Protein AF-A0A0B0PYK6-F1 (afdb_monomer)

Foldseek 3Di:
DVVVVVVVVVVVVV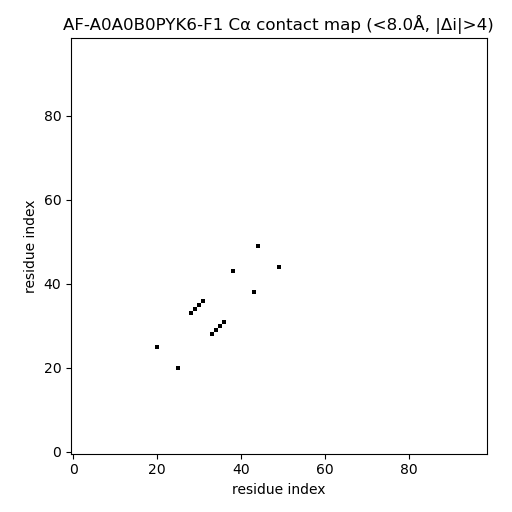VVVVPPPPVVVVVVCCCCPVVNDPCVPDDDDPPVVVVVVVVVVVVVVVVVVVVVVVVVVVVVVVVVVVVVVVVVVVVVVVVVVVD

Sequence (99 aa):
MEKRKEKKAEYEAIASTDSSVNLENIDNRIITEVLGPESSQQYMPSESQAQAEVQRLRDQIAQMQMSTVEQIVEVQRKYEKLQQQLRTERQQLRRQRQQ

Structure (mmCIF, N/CA/C/O backbone):
data_AF-A0A0B0PYK6-F1
#
_entry.id   AF-A0A0B0PYK6-F1
#
loop_
_atom_site.group_PDB
_atom_site.id
_atom_site.type_symbol
_atom_site.label_atom_id
_atom_site.label_alt_id
_atom_site.label_comp_id
_atom_site.label_asym_id
_atom_site.label_entity_id
_atom_site.label_seq_id
_atom_site.pdbx_PDB_ins_code
_atom_site.Cartn_x
_atom_site.Cartn_y
_atom_site.Cartn_z
_atom_site.occupancy
_atom_site.B_iso_or_equiv
_atom_site.auth_seq_id
_atom_site.auth_comp_id
_atom_site.auth_asym_id
_atom_site.auth_atom_id
_atom_site.pdbx_PDB_model_num
ATOM 1 N N . MET A 1 1 ? -5.565 21.152 -17.033 1.00 56.50 1 MET A N 1
ATOM 2 C CA . MET A 1 1 ? -5.227 21.031 -15.593 1.00 56.50 1 MET A CA 1
ATOM 3 C C . MET A 1 1 ? -6.409 21.351 -14.677 1.00 56.50 1 MET A C 1
ATOM 5 O O . MET A 1 1 ? -6.443 20.842 -13.567 1.00 56.50 1 MET A O 1
ATOM 9 N N . GLU A 1 2 ? -7.384 22.135 -15.138 1.00 59.34 2 GLU A N 1
ATOM 10 C CA . GLU A 1 2 ? -8.533 22.621 -14.354 1.00 59.34 2 GLU A CA 1
ATOM 11 C C . GLU A 1 2 ? -9.541 21.517 -13.980 1.00 59.34 2 GLU A C 1
ATOM 13 O O . GLU A 1 2 ? -9.769 21.278 -12.799 1.00 59.34 2 GLU A O 1
ATOM 18 N N . LYS A 1 3 ? -9.976 20.698 -14.952 1.00 60.56 3 LYS A N 1
ATOM 19 C CA . LYS A 1 3 ? -10.921 19.576 -14.737 1.00 60.56 3 LYS A CA 1
ATOM 20 C C . LYS A 1 3 ? -10.489 18.516 -13.705 1.00 60.56 3 LYS A C 1
ATOM 22 O O . LYS A 1 3 ? -11.319 17.760 -13.217 1.00 60.56 3 LYS A O 1
ATOM 27 N N . ARG A 1 4 ? -9.191 18.403 -13.382 1.00 56.62 4 ARG A N 1
ATOM 28 C CA . ARG A 1 4 ? -8.700 17.459 -12.350 1.00 56.62 4 ARG A CA 1
ATOM 29 C C . ARG A 1 4 ? -8.783 18.033 -10.935 1.00 56.62 4 ARG A C 1
ATOM 31 O O . ARG A 1 4 ? -8.866 17.258 -9.990 1.00 56.62 4 ARG A O 1
ATOM 38 N N . LYS A 1 5 ? -8.738 19.361 -10.788 1.00 64.19 5 LYS A N 1
ATOM 39 C CA . LYS A 1 5 ? -8.843 20.034 -9.486 1.00 64.19 5 LYS A CA 1
ATOM 40 C C . LYS A 1 5 ? -10.288 20.039 -8.992 1.00 64.19 5 LYS A C 1
ATOM 42 O O . LYS A 1 5 ? -10.520 19.779 -7.821 1.00 64.19 5 LYS A O 1
ATOM 47 N N . GLU A 1 6 ? -11.228 20.221 -9.914 1.00 60.47 6 GLU A N 1
ATOM 48 C CA . GLU A 1 6 ? -12.671 20.189 -9.654 1.00 60.47 6 GLU A CA 1
ATOM 49 C C . GLU A 1 6 ? -13.118 18.813 -9.129 1.00 60.47 6 GLU A C 1
ATOM 51 O O . GLU A 1 6 ? -13.710 18.718 -8.060 1.00 60.47 6 GLU A O 1
ATOM 56 N N . LYS A 1 7 ? -12.664 17.724 -9.769 1.00 66.94 7 LYS A N 1
ATOM 57 C CA . LYS A 1 7 ? -12.971 16.349 -9.335 1.00 66.94 7 LYS A CA 1
ATOM 58 C C . LYS A 1 7 ? -12.353 15.958 -7.979 1.00 66.94 7 LYS A C 1
ATOM 60 O O . LYS A 1 7 ? -12.872 15.077 -7.303 1.00 66.94 7 LYS A O 1
ATOM 65 N N . LYS A 1 8 ? -11.243 16.593 -7.572 1.00 72.00 8 LYS A N 1
ATOM 66 C CA . LYS A 1 8 ? -10.635 16.409 -6.237 1.00 72.00 8 LYS A CA 1
ATOM 67 C C . LYS A 1 8 ? -11.432 17.150 -5.160 1.00 72.00 8 LYS A C 1
ATOM 69 O O . LYS A 1 8 ? -11.635 16.597 -4.086 1.00 72.00 8 LYS A O 1
ATOM 74 N N . ALA A 1 9 ? -11.894 18.362 -5.470 1.00 69.94 9 ALA A N 1
ATOM 75 C CA . ALA A 1 9 ? -12.712 19.164 -4.567 1.00 69.94 9 ALA A CA 1
ATOM 76 C C . ALA A 1 9 ? -14.097 18.538 -4.342 1.00 69.94 9 ALA A C 1
ATOM 78 O O . ALA A 1 9 ? -14.561 18.496 -3.208 1.00 69.94 9 ALA A O 1
ATOM 79 N N . GLU A 1 10 ? -14.716 17.979 -5.390 1.00 64.94 10 GLU A N 1
ATOM 80 C CA . GLU A 1 10 ? -15.963 17.220 -5.249 1.00 64.94 10 GLU A CA 1
ATOM 81 C C . GLU A 1 10 ? -15.777 16.033 -4.302 1.00 64.94 10 GLU A C 1
ATOM 83 O O . GLU A 1 10 ? -16.564 15.898 -3.377 1.00 64.94 10 GLU A O 1
ATOM 88 N N . TYR A 1 11 ? -14.706 15.240 -4.453 1.00 60.12 11 TYR A N 1
ATOM 89 C CA . TYR A 1 11 ? -14.444 14.068 -3.604 1.00 60.12 11 TYR A CA 1
ATOM 90 C C . TYR A 1 11 ? -14.152 14.429 -2.133 1.00 60.12 11 TYR A C 1
ATOM 92 O O . TYR A 1 11 ? -14.604 13.734 -1.224 1.00 60.12 11 TYR A O 1
ATOM 100 N N . GLU A 1 12 ? -13.437 15.532 -1.883 1.00 62.72 12 GLU A N 1
ATOM 101 C CA . GLU A 1 12 ? -13.194 16.052 -0.527 1.00 62.72 12 GLU A CA 1
ATOM 102 C C . GLU A 1 12 ? -14.482 16.581 0.129 1.00 62.72 12 GLU A C 1
ATOM 104 O O . GLU A 1 12 ? -14.669 16.406 1.333 1.00 62.72 12 GLU A O 1
ATOM 109 N N . ALA A 1 13 ? -15.405 17.160 -0.648 1.00 61.56 13 ALA A N 1
ATOM 110 C CA . ALA A 1 13 ? -16.694 17.630 -0.142 1.00 61.56 13 ALA A CA 1
ATOM 111 C C . ALA A 1 13 ? -17.626 16.475 0.267 1.00 61.56 13 ALA A C 1
ATOM 113 O O . ALA A 1 13 ? -18.260 16.559 1.320 1.00 61.56 13 ALA A O 1
ATOM 114 N N . ILE A 1 14 ? -17.674 15.377 -0.502 1.00 59.41 14 ILE A N 1
ATOM 115 C CA . ILE A 1 14 ? -18.474 14.188 -0.133 1.00 59.41 14 ILE A CA 1
ATOM 116 C C . ILE A 1 14 ? -17.900 13.522 1.121 1.00 59.41 14 ILE A C 1
ATOM 118 O O . ILE A 1 14 ? -18.652 13.220 2.040 1.00 59.41 14 ILE A O 1
ATOM 122 N N . ALA A 1 15 ? -16.571 13.383 1.211 1.00 58.00 15 ALA A N 1
ATOM 123 C CA . ALA A 1 15 ? -15.916 12.826 2.398 1.00 58.00 15 ALA A CA 1
ATOM 124 C C . ALA A 1 15 ? -16.121 13.692 3.656 1.00 58.00 15 ALA A C 1
ATOM 126 O O . ALA A 1 15 ? -16.216 13.163 4.760 1.00 58.00 15 ALA A O 1
ATOM 127 N N . SER A 1 16 ? -16.208 15.017 3.497 1.00 54.53 16 SER A N 1
ATOM 128 C CA . SER A 1 16 ? -16.476 15.951 4.598 1.00 54.53 16 SER A CA 1
ATOM 129 C C . SER A 1 16 ? -17.949 15.937 5.038 1.00 54.53 16 SER A C 1
ATOM 131 O O . SER A 1 16 ? -18.237 16.065 6.225 1.00 54.53 16 SER A O 1
ATOM 133 N N . THR A 1 17 ? -18.884 15.726 4.102 1.00 56.50 17 THR A N 1
ATOM 134 C CA . THR A 1 17 ? -20.334 15.729 4.381 1.00 56.50 17 THR A CA 1
ATOM 135 C C . THR A 1 17 ? -20.816 14.401 4.983 1.00 56.50 17 THR A C 1
ATOM 137 O O . THR A 1 17 ? -21.671 14.423 5.862 1.00 56.50 17 THR A O 1
ATOM 140 N N . ASP A 1 18 ? -20.223 13.262 4.604 1.00 55.38 18 ASP A N 1
ATOM 141 C CA . ASP A 1 18 ? -20.529 11.946 5.207 1.00 55.38 18 ASP A CA 1
ATOM 142 C C . ASP A 1 18 ? -19.840 11.717 6.568 1.00 55.38 18 ASP A C 1
ATOM 144 O O . ASP A 1 18 ? -20.160 10.773 7.286 1.00 55.38 18 ASP A O 1
ATOM 148 N N . SER A 1 19 ? -18.901 12.586 6.959 1.00 55.38 19 SER A N 1
ATOM 149 C CA . SER A 1 19 ? -18.163 12.493 8.230 1.00 55.38 19 SER A CA 1
ATOM 150 C C . SER A 1 19 ? -18.880 13.182 9.405 1.00 55.38 19 SER A C 1
ATOM 152 O O . SER A 1 19 ? -18.391 13.177 10.533 1.00 55.38 19 SER A O 1
ATOM 154 N N . SER A 1 20 ? -20.087 13.733 9.205 1.00 55.00 20 SER A N 1
ATOM 155 C CA . SER A 1 20 ? -20.888 14.260 10.324 1.00 55.00 20 SER A CA 1
ATOM 156 C C . SER A 1 20 ? -21.497 13.164 11.207 1.00 55.00 20 SER A C 1
ATOM 158 O O . SER A 1 20 ? -22.294 13.463 12.102 1.00 55.00 20 SER A O 1
ATOM 160 N N . VAL A 1 21 ? -21.157 11.894 10.978 1.00 53.56 21 VAL A N 1
ATOM 161 C CA . VAL A 1 21 ? -21.503 10.819 11.901 1.00 53.56 21 VAL A CA 1
ATOM 162 C C . VAL A 1 21 ? -20.567 10.925 13.102 1.00 53.56 21 VAL A C 1
ATOM 164 O O . VAL A 1 21 ? -19.456 10.404 13.109 1.00 53.56 21 VAL A O 1
ATOM 167 N N . ASN A 1 22 ? -21.031 11.662 14.110 1.00 53.34 22 ASN A N 1
ATOM 168 C CA . ASN A 1 22 ? -20.422 11.757 15.429 1.00 53.34 22 ASN A CA 1
ATOM 169 C C . ASN A 1 22 ? -20.010 10.347 15.904 1.00 53.34 22 ASN A C 1
ATOM 171 O O . ASN A 1 22 ? -20.881 9.513 16.159 1.00 53.34 22 ASN A O 1
ATOM 175 N N . LEU A 1 23 ? -18.703 10.067 15.967 1.00 53.47 23 LEU A N 1
ATOM 176 C CA . LEU A 1 23 ? -18.151 8.742 16.296 1.00 53.47 23 LEU A CA 1
ATOM 177 C C . LEU A 1 23 ? -18.682 8.224 17.643 1.00 53.47 23 LEU A C 1
ATOM 179 O O . LEU A 1 23 ? -18.983 7.041 17.776 1.00 53.47 23 LEU A O 1
ATOM 183 N N . GLU A 1 24 ? -18.930 9.139 18.584 1.00 54.81 24 GLU A N 1
ATOM 184 C CA . GLU A 1 24 ? -19.527 8.870 19.899 1.00 54.81 24 GLU A CA 1
ATOM 185 C C . GLU A 1 24 ? -20.955 8.291 19.820 1.00 54.81 24 GLU A C 1
ATOM 187 O O . GLU A 1 24 ? -21.425 7.629 20.743 1.00 54.81 24 GLU A O 1
ATOM 192 N N . ASN A 1 25 ? -21.662 8.509 18.707 1.00 57.06 25 ASN A N 1
ATOM 193 C CA . ASN A 1 25 ? -23.012 7.993 18.477 1.00 57.06 25 ASN A CA 1
ATOM 194 C C . ASN A 1 25 ? -23.004 6.642 17.734 1.00 57.06 25 ASN A C 1
ATOM 196 O O . ASN A 1 25 ? -23.944 5.862 17.872 1.00 57.06 25 ASN A O 1
ATOM 200 N N . ILE A 1 26 ? -21.942 6.332 16.976 1.00 61.16 26 ILE A N 1
ATOM 201 C CA . ILE A 1 26 ? -21.775 5.022 16.320 1.00 61.16 26 ILE A CA 1
ATOM 202 C C . ILE A 1 26 ? -21.479 3.947 17.363 1.00 61.16 26 ILE A C 1
ATOM 204 O O . ILE A 1 26 ? -22.101 2.887 17.326 1.00 61.16 26 ILE A O 1
ATOM 208 N N . ASP A 1 27 ? -20.576 4.233 18.306 1.00 61.00 27 ASP A N 1
ATOM 209 C CA . ASP A 1 27 ? -20.207 3.282 19.359 1.00 61.00 27 ASP A CA 1
ATOM 210 C C . ASP A 1 27 ? -21.439 2.870 20.183 1.00 61.00 27 ASP A C 1
ATOM 212 O O . ASP A 1 27 ? -21.673 1.682 20.404 1.00 61.00 27 ASP A O 1
ATOM 216 N N . ASN A 1 28 ? -22.298 3.835 20.531 1.00 59.97 28 ASN A N 1
ATOM 217 C CA . ASN A 1 28 ? -23.557 3.563 21.223 1.00 59.97 28 ASN A CA 1
ATOM 218 C C . ASN A 1 28 ? -24.553 2.803 20.332 1.00 59.97 28 ASN A C 1
ATOM 220 O O . ASN A 1 28 ? -25.107 1.801 20.768 1.00 59.97 28 ASN A O 1
ATOM 224 N N . ARG A 1 29 ? -24.746 3.206 19.067 1.00 61.09 29 ARG A N 1
ATO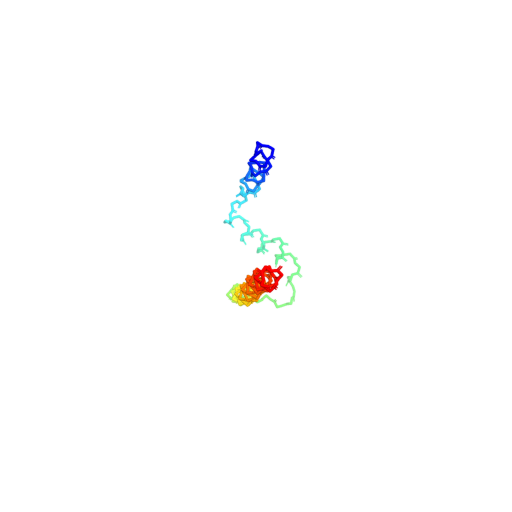M 225 C CA . ARG A 1 29 ? -25.704 2.560 18.150 1.00 61.09 29 ARG A CA 1
ATOM 226 C C . ARG A 1 29 ? -25.352 1.105 17.827 1.00 61.09 29 ARG A C 1
ATOM 228 O O . ARG A 1 29 ? -26.255 0.279 17.724 1.00 61.09 29 ARG A O 1
ATOM 235 N N . ILE A 1 30 ? -24.069 0.770 17.680 1.00 62.22 30 ILE A N 1
ATOM 236 C CA . ILE A 1 30 ? -23.640 -0.618 17.448 1.00 62.22 30 ILE A CA 1
ATOM 237 C C . ILE A 1 30 ? -23.960 -1.485 18.676 1.00 62.22 30 ILE A C 1
ATOM 239 O O . ILE A 1 30 ? -24.460 -2.598 18.522 1.00 62.22 30 ILE A O 1
ATOM 243 N N . ILE A 1 31 ? -23.756 -0.970 19.892 1.00 57.72 31 ILE A N 1
ATOM 244 C CA . ILE A 1 31 ? -24.060 -1.705 21.129 1.00 57.72 31 ILE A CA 1
ATOM 245 C C . ILE A 1 31 ? -25.574 -1.933 21.285 1.00 57.72 31 ILE A C 1
ATOM 247 O O . ILE A 1 31 ? -25.985 -3.046 21.605 1.00 57.72 31 ILE A O 1
ATOM 251 N N . THR A 1 32 ? -26.422 -0.935 21.016 1.00 58.72 32 THR A N 1
ATOM 252 C CA . THR A 1 32 ? -27.875 -1.068 21.238 1.00 58.72 32 THR A CA 1
ATOM 253 C C . THR A 1 32 ? -28.642 -1.720 20.088 1.00 58.72 32 THR A C 1
ATOM 255 O O . THR A 1 32 ? -29.572 -2.477 20.351 1.00 58.72 32 THR A O 1
ATOM 258 N N . GLU A 1 33 ? -28.302 -1.449 18.823 1.00 60.25 33 GLU A N 1
ATOM 259 C CA . GLU A 1 33 ? -29.066 -1.977 17.676 1.00 60.25 33 GLU A CA 1
ATOM 260 C C . GLU A 1 33 ? -28.503 -3.293 17.127 1.00 60.25 33 GLU A C 1
ATOM 262 O O . GLU A 1 33 ? -29.282 -4.135 16.690 1.00 60.25 33 GLU A O 1
ATOM 267 N N . VAL A 1 34 ? -27.179 -3.500 17.155 1.00 58.25 34 VAL A N 1
ATOM 268 C CA . VAL A 1 34 ? -26.559 -4.725 16.606 1.00 58.25 34 VAL A CA 1
ATOM 269 C C . VAL A 1 34 ? -26.421 -5.815 17.672 1.00 58.25 34 VAL A C 1
ATOM 271 O O . VAL A 1 34 ? -26.596 -6.989 17.358 1.00 58.25 34 VAL A O 1
ATOM 274 N N . LEU A 1 35 ? -26.141 -5.448 18.929 1.00 58.03 35 LEU A N 1
ATOM 275 C CA . LEU A 1 35 ? -25.931 -6.405 20.029 1.00 58.03 35 LEU A CA 1
ATOM 276 C C . LEU A 1 35 ? -27.091 -6.470 21.047 1.00 58.03 35 LEU A C 1
ATOM 278 O O . LEU A 1 35 ? -27.063 -7.320 21.934 1.00 58.03 35 LEU A O 1
ATOM 282 N N . GLY A 1 36 ? -28.100 -5.596 20.939 1.00 58.25 36 GLY A N 1
ATOM 283 C CA . GLY A 1 36 ? -29.060 -5.318 22.017 1.00 58.25 36 GLY A CA 1
ATOM 284 C C . GLY A 1 36 ? -30.397 -6.084 22.078 1.00 58.25 36 GLY A C 1
ATOM 285 O O . GLY A 1 36 ? -30.870 -6.247 23.202 1.00 58.25 36 GLY A O 1
ATOM 286 N N . PRO A 1 37 ? -31.055 -6.570 20.996 1.00 53.75 37 PRO A N 1
ATOM 287 C CA . PRO A 1 37 ? -32.403 -7.143 21.163 1.00 53.75 37 PRO A CA 1
ATOM 288 C C . PRO A 1 37 ? -32.565 -8.666 20.997 1.00 53.75 37 PRO A C 1
ATOM 290 O O . PRO A 1 37 ? -33.652 -9.151 21.304 1.00 53.75 37 PRO A O 1
ATOM 293 N N . GLU A 1 38 ? -31.563 -9.450 20.571 1.00 53.31 38 GLU A N 1
ATOM 294 C CA . GLU A 1 38 ? -31.772 -10.896 20.283 1.00 53.31 38 GLU A CA 1
ATOM 295 C C . GLU A 1 38 ? -31.045 -11.906 21.195 1.00 53.31 38 GLU A C 1
ATOM 297 O O . GLU A 1 38 ? -31.263 -13.108 21.063 1.00 53.31 38 GLU A O 1
ATOM 302 N N . SER A 1 39 ? -30.245 -11.487 22.178 1.00 54.00 39 SER A N 1
ATOM 303 C CA . SER A 1 39 ? -29.524 -12.422 23.071 1.00 54.00 39 SER A CA 1
ATOM 304 C C . SER A 1 39 ? -30.157 -12.596 24.458 1.00 54.00 39 SER A C 1
ATOM 306 O O . SER A 1 39 ? -29.550 -13.184 25.354 1.00 54.00 39 SER A O 1
ATOM 308 N N . SER A 1 40 ? -31.402 -12.149 24.650 1.00 54.69 40 SER A N 1
ATOM 309 C CA . SER A 1 40 ? -32.089 -12.136 25.950 1.00 54.69 40 SER A CA 1
ATOM 310 C C . SER A 1 40 ? -32.397 -13.512 26.571 1.00 54.69 40 SER A C 1
ATOM 312 O O . SER A 1 40 ? -33.066 -13.552 27.601 1.00 54.69 40 SER A O 1
ATOM 314 N N . GLN A 1 41 ? -31.889 -14.640 26.048 1.00 53.59 41 GLN A N 1
ATOM 315 C CA . GLN A 1 41 ? -32.044 -15.940 26.725 1.00 53.59 41 GLN A CA 1
ATOM 316 C C . GLN A 1 41 ? -30.832 -16.874 26.787 1.00 53.59 41 GLN A C 1
ATOM 318 O O . GLN A 1 41 ? -30.914 -17.867 27.510 1.00 53.59 41 GLN A O 1
ATOM 323 N N . GLN A 1 42 ? -29.686 -16.599 26.156 1.00 59.06 42 GLN A N 1
ATOM 324 C CA . GLN A 1 42 ? -28.554 -17.516 26.324 1.00 59.06 42 GLN A CA 1
ATOM 325 C C . GLN A 1 42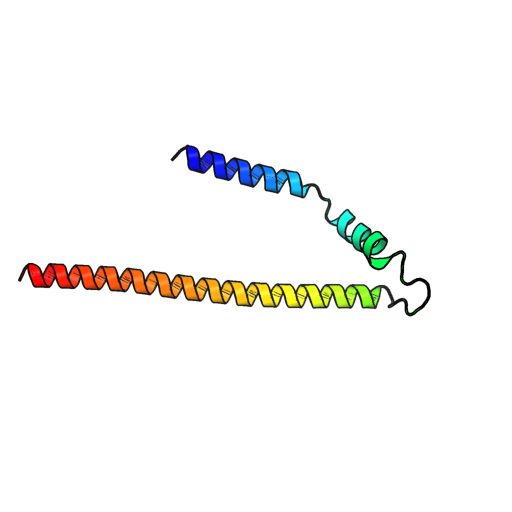 ? -27.208 -16.824 26.133 1.00 59.06 42 GLN A C 1
ATOM 327 O O . GLN A 1 42 ? -26.779 -16.570 25.017 1.00 59.06 42 GLN A O 1
ATOM 332 N N . TYR A 1 43 ? -26.539 -16.587 27.266 1.00 53.78 43 TYR A N 1
ATOM 333 C CA . TYR A 1 43 ? -25.182 -16.053 27.379 1.00 53.78 43 TYR A CA 1
ATOM 334 C C . TYR A 1 43 ? -25.063 -14.570 26.994 1.00 53.78 43 TYR A C 1
ATOM 336 O O . TYR A 1 43 ? -24.728 -14.227 25.867 1.00 53.78 43 TYR A O 1
ATOM 344 N N . MET A 1 44 ? -25.287 -13.675 27.960 1.00 57.69 44 MET A N 1
ATOM 345 C CA . MET A 1 44 ? -24.763 -12.310 27.863 1.00 57.69 44 MET A CA 1
ATOM 346 C C . MET A 1 44 ? -23.264 -12.371 28.182 1.00 57.69 44 MET A C 1
ATOM 348 O O . MET A 1 44 ? -22.922 -12.580 29.350 1.00 57.69 44 MET A O 1
ATOM 352 N N . PRO A 1 45 ? -22.348 -12.231 27.205 1.00 57.31 45 PRO A N 1
ATOM 353 C CA . PRO A 1 45 ? -20.967 -11.928 27.539 1.00 57.31 45 PRO A CA 1
ATOM 354 C C . PRO A 1 45 ? -20.964 -10.590 28.286 1.00 57.31 45 PRO A C 1
ATOM 356 O O . PRO A 1 45 ? -21.624 -9.641 27.859 1.00 57.31 45 PRO A O 1
ATOM 359 N N . SER A 1 46 ? -20.268 -10.510 29.424 1.00 72.44 46 SER A N 1
ATOM 360 C CA . SER A 1 46 ? -20.115 -9.245 30.155 1.00 72.44 46 SER A CA 1
ATOM 361 C C . SER A 1 46 ? -19.655 -8.147 29.190 1.00 72.44 46 SER A C 1
ATOM 363 O O . SER A 1 46 ? -18.870 -8.434 28.288 1.00 72.44 46 SER A O 1
ATOM 365 N N . GLU A 1 47 ? -20.075 -6.894 29.377 1.00 65.44 47 GLU A N 1
ATOM 366 C CA . GLU A 1 47 ? -19.685 -5.771 28.498 1.00 65.44 47 GLU A CA 1
ATOM 367 C C . GLU A 1 47 ? -18.164 -5.708 28.256 1.00 65.44 47 GLU A C 1
ATOM 369 O O . GLU A 1 47 ? -17.705 -5.427 27.149 1.00 65.44 47 GLU A O 1
ATOM 374 N N . SER A 1 48 ? -17.369 -6.088 29.262 1.00 76.19 48 SER A N 1
ATOM 375 C CA . SER A 1 48 ? -15.911 -6.215 29.169 1.00 76.19 48 SER A CA 1
ATOM 376 C C . SER A 1 48 ? -15.432 -7.256 28.144 1.00 76.19 48 SER A C 1
ATOM 378 O O . SER A 1 48 ? -14.387 -7.067 27.526 1.00 76.19 48 SER A O 1
ATOM 380 N N . GLN A 1 49 ? -16.168 -8.351 27.939 1.00 82.38 49 GLN A N 1
ATOM 381 C CA . GLN A 1 49 ? -15.858 -9.366 26.929 1.00 82.38 49 GLN A CA 1
ATOM 382 C C . GLN A 1 49 ? -16.164 -8.849 25.517 1.00 82.38 49 GLN A C 1
ATOM 384 O O . GLN A 1 49 ? -15.319 -8.988 24.635 1.00 82.38 49 GLN A O 1
ATOM 389 N N . ALA A 1 50 ? -17.311 -8.192 25.314 1.00 80.44 50 ALA A N 1
ATOM 390 C CA . ALA A 1 50 ? -17.641 -7.580 24.026 1.00 80.44 50 ALA A CA 1
ATOM 391 C C . ALA A 1 50 ? -16.604 -6.510 23.630 1.00 80.44 50 ALA A C 1
ATOM 393 O O . ALA A 1 50 ? -16.120 -6.488 22.499 1.00 80.44 50 ALA A O 1
ATOM 394 N N . GLN A 1 51 ? -16.175 -5.677 24.584 1.00 82.25 51 GLN A N 1
ATOM 395 C CA . GLN A 1 51 ? -15.105 -4.697 24.367 1.00 82.25 51 GLN A CA 1
ATOM 396 C C . GLN A 1 51 ? -13.759 -5.354 24.024 1.00 82.25 51 GLN A C 1
ATOM 398 O O . GLN A 1 51 ? -13.051 -4.882 23.133 1.00 82.25 51 GLN A O 1
ATOM 403 N N . ALA A 1 52 ? -13.407 -6.458 24.691 1.00 86.12 52 ALA A N 1
ATOM 404 C CA . ALA A 1 52 ? -12.171 -7.183 24.406 1.00 86.12 52 ALA A CA 1
ATOM 405 C C . ALA A 1 52 ? -12.168 -7.799 22.995 1.00 86.12 52 ALA A C 1
ATOM 407 O O . ALA A 1 52 ? -11.136 -7.790 22.322 1.00 86.12 52 ALA A O 1
ATOM 408 N N . GLU A 1 53 ? -13.309 -8.305 22.523 1.00 85.69 53 GLU A N 1
ATOM 409 C CA . GLU A 1 53 ? -13.461 -8.829 21.161 1.00 85.69 53 GLU A CA 1
ATOM 410 C C . GLU A 1 53 ? -13.364 -7.718 20.108 1.00 85.69 53 GLU A C 1
ATOM 412 O O . GLU A 1 53 ? -12.628 -7.868 19.131 1.00 85.69 53 GLU A O 1
ATOM 417 N N . VAL A 1 54 ? -13.998 -6.564 20.346 1.00 88.81 54 VAL A N 1
ATOM 418 C CA . VAL A 1 54 ? -13.853 -5.379 19.482 1.00 88.81 54 VAL A CA 1
ATOM 419 C C . VAL A 1 54 ? -12.392 -4.935 19.403 1.00 88.81 54 VAL A C 1
ATOM 421 O O . VAL A 1 54 ? -11.900 -4.648 18.311 1.00 88.81 54 VAL A O 1
ATOM 424 N N . GLN A 1 55 ? -11.667 -4.916 20.525 1.00 89.50 55 GLN A N 1
ATOM 425 C CA . GLN A 1 55 ? -10.254 -4.541 20.518 1.00 89.50 55 GLN A CA 1
ATOM 426 C C . GLN A 1 55 ? -9.397 -5.545 19.735 1.00 89.50 55 GLN A C 1
ATOM 428 O O . GLN A 1 55 ? -8.572 -5.136 18.923 1.00 89.50 55 GLN A O 1
ATOM 433 N N . ARG A 1 56 ? -9.639 -6.853 19.890 1.00 94.25 56 ARG A N 1
ATOM 434 C CA . ARG A 1 56 ? -8.945 -7.880 19.094 1.00 94.25 56 ARG A CA 1
ATOM 435 C C . ARG A 1 56 ? -9.191 -7.712 17.598 1.00 94.25 56 ARG A C 1
ATOM 437 O O . ARG A 1 56 ? -8.252 -7.835 16.814 1.00 94.25 56 ARG A O 1
ATOM 444 N N . LEU A 1 57 ? -10.427 -7.412 17.200 1.00 94.75 57 LEU A N 1
ATOM 445 C CA . LEU A 1 57 ? -10.761 -7.149 15.800 1.00 94.75 57 LEU A CA 1
ATOM 446 C C . LEU A 1 57 ? -10.042 -5.900 15.279 1.00 94.75 57 LEU A C 1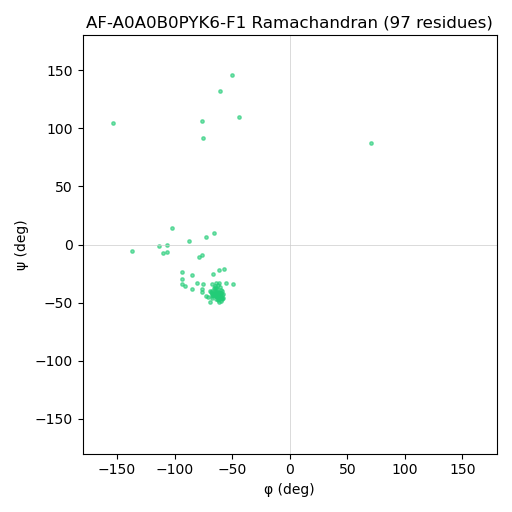
ATOM 448 O O . LEU A 1 57 ? -9.503 -5.926 14.174 1.00 94.75 57 LEU A O 1
ATOM 452 N N . ARG A 1 58 ? -9.966 -4.827 16.078 1.00 92.00 58 ARG A N 1
ATOM 453 C CA . ARG A 1 58 ? -9.194 -3.620 15.733 1.00 92.00 58 ARG A CA 1
ATOM 454 C C . ARG A 1 58 ? -7.719 -3.943 15.512 1.00 92.00 58 ARG A C 1
ATOM 456 O O . ARG A 1 58 ? -7.157 -3.523 14.502 1.00 92.00 58 ARG A O 1
ATOM 463 N N . ASP A 1 59 ? -7.119 -4.728 16.401 1.00 96.12 59 ASP A N 1
ATOM 464 C CA . ASP A 1 59 ? -5.711 -5.117 16.296 1.00 96.12 59 ASP A CA 1
ATOM 465 C C . ASP A 1 59 ? -5.458 -5.976 15.045 1.00 96.12 59 ASP A C 1
ATOM 467 O O . ASP A 1 59 ? -4.474 -5.770 14.332 1.00 96.12 59 ASP A O 1
ATOM 471 N N . GLN A 1 60 ? -6.369 -6.900 14.722 1.00 96.38 60 GLN A N 1
ATOM 472 C CA . GLN A 1 60 ? -6.295 -7.708 13.500 1.00 96.38 60 GLN A CA 1
ATOM 473 C C . GLN A 1 60 ? -6.418 -6.854 12.234 1.00 96.38 60 GLN A C 1
ATOM 475 O O . GLN A 1 60 ? -5.628 -7.018 11.303 1.00 96.38 60 GLN A O 1
ATOM 480 N N . ILE A 1 61 ? -7.365 -5.912 12.203 1.00 95.56 61 ILE A N 1
ATOM 481 C CA . ILE A 1 61 ? -7.531 -4.981 11.081 1.00 95.56 61 ILE A CA 1
ATOM 482 C C . ILE A 1 61 ? -6.268 -4.135 10.906 1.00 95.56 61 ILE A C 1
ATOM 484 O O . ILE A 1 61 ? -5.787 -3.994 9.782 1.00 95.56 61 ILE A O 1
ATOM 488 N N . ALA A 1 62 ? -5.683 -3.631 11.995 1.00 96.06 62 ALA A N 1
ATOM 489 C CA . ALA A 1 62 ? -4.445 -2.860 11.944 1.00 96.06 62 ALA A CA 1
ATOM 490 C C . ALA A 1 62 ? -3.275 -3.682 11.368 1.00 96.06 62 ALA A C 1
ATOM 492 O O . ALA A 1 62 ? -2.539 -3.192 10.510 1.00 96.0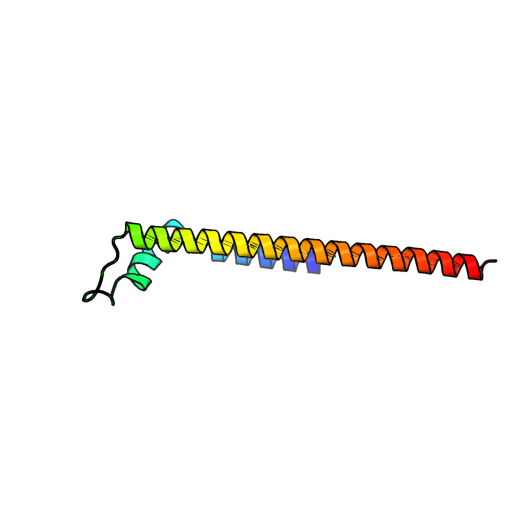6 62 ALA A O 1
ATOM 493 N N . GLN A 1 63 ? -3.131 -4.952 11.764 1.00 96.94 63 GLN A N 1
ATOM 494 C CA . GLN A 1 63 ? -2.113 -5.851 11.201 1.00 96.94 63 GLN A CA 1
ATOM 495 C C . GLN A 1 63 ? -2.340 -6.134 9.709 1.00 96.94 63 GLN A C 1
ATOM 497 O O . GLN A 1 63 ? -1.400 -6.111 8.907 1.00 96.94 63 GLN A O 1
ATOM 502 N N . MET A 1 64 ? -3.591 -6.365 9.305 1.00 96.56 64 MET A N 1
ATOM 503 C CA . MET A 1 64 ? -3.937 -6.561 7.897 1.00 96.56 64 MET A CA 1
ATOM 504 C C . MET A 1 64 ? -3.652 -5.309 7.062 1.00 96.56 64 MET A C 1
ATOM 506 O O . MET A 1 64 ? -3.107 -5.411 5.963 1.00 96.56 64 MET A O 1
ATOM 510 N N . GLN A 1 65 ? -3.966 -4.123 7.583 1.00 96.25 65 GLN A N 1
ATOM 511 C CA . GLN A 1 65 ? -3.653 -2.856 6.922 1.00 96.25 65 GLN A CA 1
ATOM 512 C C . GLN A 1 65 ? -2.143 -2.666 6.775 1.00 96.25 65 GLN A C 1
ATOM 514 O O . GLN A 1 65 ? -1.682 -2.323 5.689 1.00 96.25 65 GLN A O 1
ATOM 519 N N . MET A 1 66 ? -1.372 -2.945 7.828 1.00 95.69 66 MET A N 1
ATOM 520 C CA . MET A 1 66 ? 0.085 -2.814 7.803 1.00 95.69 66 MET A CA 1
ATOM 521 C C . MET A 1 66 ? 0.716 -3.735 6.754 1.00 95.69 66 MET A C 1
ATOM 523 O O . MET A 1 66 ? 1.454 -3.259 5.893 1.00 95.69 66 MET A O 1
ATOM 527 N N . SER A 1 67 ? 0.344 -5.018 6.742 1.00 97.06 67 SER A N 1
ATOM 528 C CA . SER A 1 67 ? 0.859 -5.971 5.747 1.00 97.06 67 SER A CA 1
ATOM 529 C C . SER A 1 67 ? 0.429 -5.625 4.315 1.00 97.06 67 SER A C 1
ATOM 531 O O . SER A 1 67 ? 1.216 -5.762 3.378 1.00 97.06 67 SER A O 1
ATOM 533 N N . THR A 1 68 ? -0.785 -5.099 4.126 1.00 96.50 68 THR A N 1
ATOM 534 C CA . THR A 1 68 ? -1.248 -4.622 2.813 1.00 96.50 68 THR A CA 1
ATOM 535 C C . THR A 1 68 ? -0.430 -3.420 2.336 1.00 96.50 68 THR A C 1
ATOM 537 O O . THR A 1 68 ? -0.023 -3.365 1.174 1.00 96.50 68 THR A O 1
ATOM 540 N N . VAL A 1 69 ? -0.150 -2.458 3.220 1.00 97.81 69 VAL A N 1
ATOM 541 C CA . VAL A 1 69 ? 0.667 -1.280 2.894 1.00 97.81 69 VAL A CA 1
ATOM 542 C C . VAL A 1 69 ? 2.094 -1.689 2.533 1.00 97.81 69 VAL A C 1
ATOM 544 O O . VAL A 1 69 ? 2.623 -1.207 1.532 1.00 97.81 69 VAL A O 1
ATOM 547 N N . GLU A 1 70 ? 2.701 -2.610 3.282 1.00 97.75 70 GLU A N 1
ATOM 548 C CA . GLU A 1 70 ?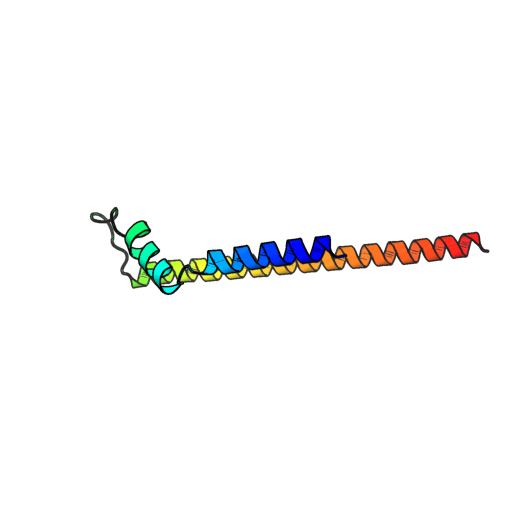 4.036 -3.135 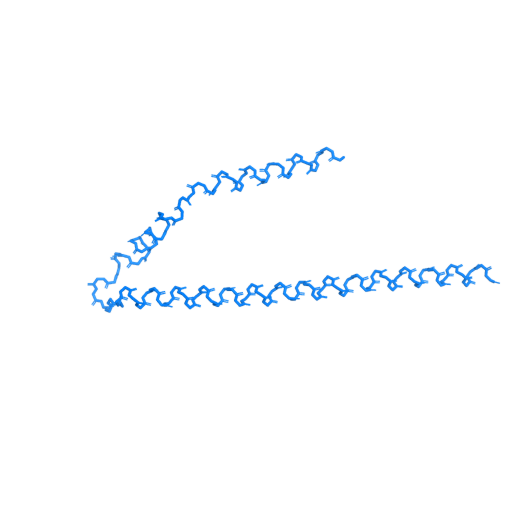2.970 1.00 97.75 70 GLU A CA 1
ATOM 549 C C . GLU A 1 70 ? 4.092 -3.768 1.573 1.00 97.75 70 GLU A C 1
ATOM 551 O O . GLU A 1 70 ? 4.983 -3.443 0.782 1.00 97.75 70 GLU A O 1
ATOM 556 N N . GLN A 1 71 ? 3.104 -4.599 1.222 1.00 95.75 71 GLN A N 1
ATOM 557 C CA . GLN A 1 71 ? 3.017 -5.197 -0.113 1.00 95.75 71 GLN A CA 1
ATOM 558 C C . GLN A 1 71 ? 2.872 -4.139 -1.217 1.00 95.75 71 GLN A C 1
ATOM 560 O O . GLN A 1 71 ? 3.521 -4.241 -2.261 1.00 95.75 71 GLN A O 1
ATOM 565 N N . ILE A 1 72 ? 2.065 -3.096 -0.995 1.00 98.06 72 ILE A N 1
ATOM 566 C CA . ILE A 1 72 ? 1.907 -1.990 -1.953 1.00 98.06 72 ILE A CA 1
ATOM 567 C C . ILE A 1 72 ? 3.241 -1.273 -2.175 1.00 98.06 72 ILE A C 1
ATOM 569 O O . ILE A 1 72 ? 3.619 -1.024 -3.323 1.00 98.06 72 ILE A O 1
ATOM 573 N N . VAL A 1 73 ? 3.974 -0.970 -1.101 1.00 98.25 73 VAL A N 1
ATOM 574 C CA . VAL A 1 73 ? 5.291 -0.322 -1.185 1.00 98.25 73 VAL A CA 1
ATOM 575 C C . VAL A 1 73 ? 6.278 -1.199 -1.956 1.00 98.25 73 VAL A C 1
ATOM 577 O O . VAL A 1 73 ? 7.020 -0.702 -2.808 1.00 98.25 73 VAL A O 1
ATOM 580 N N . GLU A 1 74 ? 6.274 -2.511 -1.725 1.00 98.38 74 GLU A N 1
ATOM 581 C CA . GLU A 1 74 ? 7.146 -3.434 -2.450 1.00 98.38 74 GLU A CA 1
ATOM 582 C C . GLU A 1 74 ? 6.842 -3.455 -3.957 1.00 98.38 74 GLU A C 1
ATOM 584 O O . GLU A 1 74 ? 7.758 -3.394 -4.787 1.00 98.38 74 GLU A O 1
ATOM 589 N N . VAL A 1 75 ? 5.559 -3.490 -4.328 1.00 98.38 75 VAL A N 1
ATOM 590 C CA . VAL A 1 75 ? 5.123 -3.430 -5.730 1.00 98.38 75 VAL A CA 1
ATOM 591 C C . VAL A 1 75 ? 5.528 -2.103 -6.374 1.00 98.38 75 VAL A C 1
ATOM 593 O O . VAL A 1 75 ? 6.074 -2.108 -7.481 1.00 98.38 75 VAL A O 1
ATOM 596 N N . GLN A 1 76 ? 5.336 -0.975 -5.685 1.00 97.69 76 GLN A N 1
ATOM 597 C CA . GLN A 1 76 ? 5.759 0.342 -6.173 1.00 97.69 76 GLN A CA 1
ATOM 598 C C . GLN A 1 76 ? 7.272 0.388 -6.420 1.00 97.69 76 GLN A C 1
ATOM 600 O O . GLN A 1 76 ? 7.710 0.776 -7.505 1.00 97.69 76 GLN A O 1
ATOM 605 N N . ARG A 1 77 ? 8.077 -0.121 -5.480 1.00 98.06 77 ARG A N 1
ATOM 606 C CA . ARG A 1 77 ? 9.539 -0.197 -5.619 1.00 98.06 77 ARG A CA 1
ATOM 607 C C . ARG A 1 77 ? 9.970 -1.060 -6.808 1.00 98.06 77 ARG A C 1
ATOM 609 O O . ARG A 1 77 ? 10.899 -0.703 -7.538 1.00 98.06 77 ARG A O 1
ATOM 616 N N . LYS A 1 78 ? 9.311 -2.206 -7.020 1.00 98.56 78 LYS A N 1
ATOM 617 C CA . LYS A 1 78 ? 9.562 -3.079 -8.181 1.00 98.56 78 LYS A CA 1
ATOM 618 C C . LYS A 1 78 ? 9.242 -2.359 -9.492 1.00 98.56 78 LYS A C 1
ATOM 620 O O . LYS A 1 78 ? 10.032 -2.436 -10.434 1.00 98.56 78 LYS A O 1
ATOM 625 N N . TYR A 1 79 ? 8.134 -1.625 -9.536 1.00 98.12 79 TYR A N 1
ATOM 626 C CA . TYR A 1 79 ? 7.728 -0.860 -10.710 1.00 98.12 79 TYR A CA 1
ATOM 627 C C . TYR A 1 79 ? 8.724 0.258 -11.055 1.00 98.12 79 TYR A C 1
ATOM 629 O O . TYR A 1 79 ? 9.135 0.382 -12.209 1.00 98.12 79 TYR A O 1
ATOM 637 N N . GLU A 1 80 ? 9.194 1.019 -10.065 1.00 98.19 80 GLU A N 1
ATOM 638 C CA . GLU A 1 80 ? 10.219 2.055 -10.261 1.00 98.19 80 GLU A CA 1
ATOM 639 C C . GLU A 1 80 ? 11.535 1.477 -10.793 1.00 98.19 80 GLU A C 1
ATOM 641 O O . GLU A 1 80 ? 12.123 2.008 -11.741 1.00 98.19 80 GLU A O 1
ATOM 646 N N . LYS A 1 81 ? 11.979 0.346 -10.229 1.00 98.31 81 LYS A N 1
ATOM 647 C CA . LYS A 1 81 ? 13.188 -0.346 -10.689 1.00 98.31 81 LYS A CA 1
ATOM 648 C C . LYS A 1 81 ? 13.064 -0.775 -12.151 1.00 98.31 81 LYS A C 1
ATOM 650 O O . LYS A 1 81 ? 13.998 -0.562 -12.926 1.00 98.31 81 LYS A O 1
ATOM 655 N N . LEU A 1 82 ? 11.913 -1.326 -12.537 1.00 98.31 82 LEU A N 1
ATOM 656 C CA . LEU A 1 82 ? 11.644 -1.725 -13.917 1.00 98.31 82 LEU A CA 1
ATOM 657 C C . LEU A 1 82 ? 11.648 -0.515 -14.865 1.00 98.31 82 LEU A C 1
ATOM 659 O O . LEU A 1 82 ? 12.279 -0.557 -15.922 1.00 98.31 82 LEU A O 1
ATOM 663 N N . GLN A 1 83 ? 11.013 0.595 -14.473 1.00 97.81 83 GLN A N 1
ATOM 664 C CA . GLN A 1 83 ? 11.051 1.833 -15.257 1.00 97.81 83 GLN A CA 1
ATOM 665 C C . GLN A 1 83 ? 12.482 2.343 -15.459 1.00 97.81 83 GLN A C 1
ATOM 667 O O . GLN A 1 83 ? 12.829 2.796 -16.554 1.00 97.81 83 GLN A O 1
ATOM 672 N N . GLN A 1 84 ? 13.326 2.257 -14.430 1.00 97.50 84 GLN A N 1
ATOM 673 C CA . GLN A 1 84 ? 14.720 2.676 -14.526 1.00 97.50 84 GLN A CA 1
ATOM 674 C C . GLN A 1 84 ? 15.534 1.763 -15.451 1.00 97.50 84 GLN A C 1
ATOM 676 O O . GLN A 1 84 ? 16.325 2.262 -16.251 1.00 97.50 84 GLN A O 1
ATOM 681 N N . GLN A 1 85 ? 15.319 0.446 -15.395 1.00 97.94 85 GLN A N 1
ATOM 682 C CA . GLN A 1 85 ? 15.977 -0.505 -16.296 1.00 97.94 85 GLN A CA 1
ATOM 683 C C . GLN A 1 85 ? 15.647 -0.218 -17.762 1.00 97.94 85 GLN A C 1
ATOM 685 O O . GLN A 1 85 ? 16.564 -0.059 -18.564 1.00 97.94 85 GLN A O 1
ATOM 690 N N . LEU A 1 86 ? 14.366 -0.030 -18.093 1.00 97.88 86 LEU A N 1
ATOM 691 C CA . LEU A 1 86 ? 13.939 0.295 -19.458 1.00 97.88 86 LEU A CA 1
ATOM 692 C C . LEU A 1 86 ? 14.548 1.611 -19.966 1.00 97.88 86 LEU A C 1
ATOM 694 O O . LEU A 1 86 ? 14.900 1.729 -21.140 1.00 97.88 86 LEU A O 1
ATOM 698 N N . ARG A 1 87 ? 14.698 2.621 -19.097 1.00 97.50 87 ARG A N 1
ATOM 699 C CA . ARG A 1 87 ? 15.383 3.877 -19.456 1.00 97.50 87 ARG A CA 1
ATOM 700 C C . ARG A 1 87 ? 16.852 3.632 -19.786 1.00 97.50 87 ARG A C 1
ATOM 702 O O . ARG A 1 87 ? 17.327 4.136 -20.804 1.00 97.50 87 ARG A O 1
ATOM 709 N N . THR A 1 88 ? 17.545 2.865 -18.950 1.00 97.25 88 THR A N 1
ATOM 710 C CA . THR A 1 88 ? 18.959 2.527 -19.145 1.00 97.25 88 THR A CA 1
ATOM 711 C C . THR A 1 88 ? 19.164 1.734 -20.432 1.00 97.25 88 THR A C 1
ATOM 713 O O . THR A 1 88 ? 20.002 2.107 -21.248 1.00 97.25 88 THR A O 1
ATOM 716 N N . GLU A 1 89 ? 18.356 0.703 -20.666 1.00 97.62 89 GLU A N 1
ATOM 717 C CA . GLU A 1 89 ? 18.434 -0.133 -21.865 1.00 97.62 89 GLU A CA 1
ATOM 718 C C . GLU A 1 89 ? 18.172 0.683 -23.137 1.00 97.62 89 GLU A C 1
ATOM 720 O O . GLU A 1 89 ? 18.939 0.622 -24.098 1.00 97.62 89 GLU A O 1
ATOM 725 N N . ARG A 1 90 ? 17.166 1.568 -23.120 1.00 96.38 90 ARG A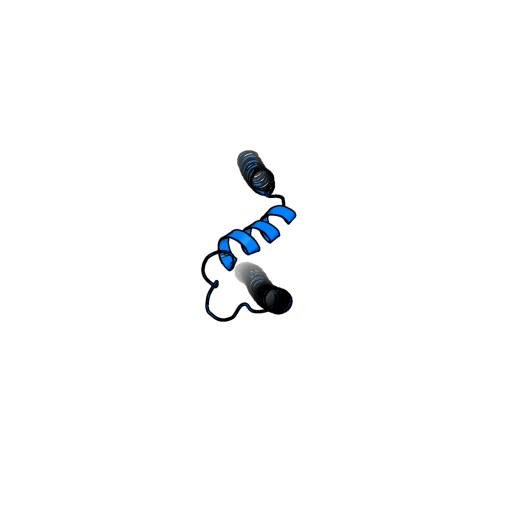 N 1
ATOM 726 C CA . ARG A 1 90 ? 16.929 2.502 -24.230 1.00 96.38 90 ARG A CA 1
ATOM 727 C C . ARG A 1 90 ? 18.118 3.422 -24.487 1.00 96.38 90 ARG A C 1
ATOM 729 O O . ARG A 1 90 ? 18.400 3.729 -25.644 1.00 96.38 90 ARG A O 1
ATOM 736 N N . GLN A 1 91 ? 18.790 3.909 -23.446 1.00 95.12 91 GLN A N 1
ATOM 737 C CA . GLN A 1 91 ? 19.981 4.744 -23.615 1.00 95.12 91 GLN A CA 1
ATOM 738 C C . GLN A 1 91 ? 21.148 3.947 -24.197 1.00 95.12 91 GLN A C 1
ATOM 740 O O . GLN A 1 91 ? 21.822 4.444 -25.096 1.00 95.12 91 GLN A O 1
ATOM 745 N N . GLN A 1 92 ? 21.360 2.716 -23.734 1.00 95.00 92 GLN A N 1
ATOM 746 C CA . GLN A 1 92 ? 22.392 1.826 -24.263 1.00 95.00 92 GLN A CA 1
ATOM 747 C C . GLN A 1 92 ? 22.147 1.496 -25.735 1.00 95.00 92 GLN A C 1
ATOM 749 O O . GLN A 1 92 ? 23.049 1.673 -26.549 1.00 95.00 92 GLN A O 1
ATOM 754 N N . LEU A 1 93 ? 20.913 1.139 -26.100 1.00 96.44 93 LEU A N 1
ATOM 755 C CA . LEU A 1 93 ? 20.544 0.882 -27.489 1.00 96.44 93 LEU A CA 1
ATOM 756 C C . LEU A 1 93 ? 20.761 2.121 -28.368 1.00 96.44 93 LEU A C 1
ATOM 758 O O . LEU A 1 93 ? 21.277 2.019 -29.477 1.00 96.44 93 LEU A O 1
ATOM 762 N N . ARG A 1 94 ? 20.410 3.319 -27.877 1.00 94.00 94 ARG A N 1
ATOM 763 C CA . ARG A 1 94 ? 20.676 4.572 -28.606 1.00 94.00 94 ARG A CA 1
ATOM 764 C C . ARG A 1 94 ? 22.169 4.824 -28.798 1.00 94.00 94 ARG A C 1
ATOM 766 O O . ARG A 1 94 ? 22.537 5.299 -29.863 1.00 94.00 94 ARG A O 1
ATOM 773 N N . ARG A 1 95 ? 23.007 4.504 -27.806 1.00 93.75 95 ARG A N 1
ATOM 774 C CA . ARG A 1 95 ? 24.469 4.622 -27.915 1.00 93.75 95 ARG A CA 1
ATOM 775 C C . ARG A 1 95 ? 25.044 3.628 -28.9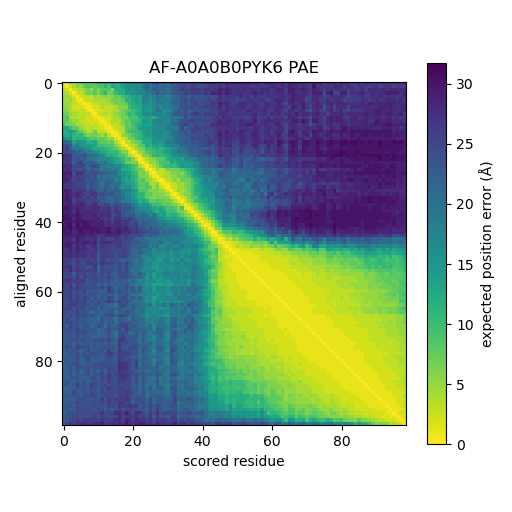20 1.00 93.75 95 ARG A C 1
ATOM 777 O O . ARG A 1 95 ? 25.828 4.041 -29.757 1.00 93.75 95 ARG A O 1
ATOM 784 N N . GLN A 1 96 ? 24.608 2.368 -28.892 1.00 90.88 96 GLN A N 1
ATOM 785 C CA . GLN A 1 96 ? 25.047 1.353 -29.859 1.00 90.88 96 GLN A CA 1
ATOM 786 C C . GLN A 1 96 ? 24.667 1.703 -31.299 1.00 90.88 96 GLN A C 1
ATOM 788 O O . GLN A 1 96 ? 25.424 1.420 -32.209 1.00 90.88 96 GLN A O 1
ATOM 793 N N . ARG A 1 97 ? 23.512 2.342 -31.519 1.00 91.94 97 ARG A N 1
ATOM 794 C CA . ARG A 1 97 ? 23.095 2.784 -32.863 1.00 91.94 97 ARG A CA 1
ATOM 795 C C . ARG A 1 97 ? 23.817 4.042 -33.363 1.00 91.94 97 ARG A C 1
ATOM 797 O O . ARG A 1 97 ? 23.585 4.434 -34.501 1.00 91.94 97 ARG A O 1
ATOM 804 N N . GLN A 1 98 ? 24.588 4.715 -32.511 1.00 82.81 98 GLN A N 1
ATOM 805 C CA . GLN A 1 98 ? 25.364 5.916 -32.851 1.00 82.81 98 GLN A CA 1
ATOM 806 C C . GLN A 1 98 ? 26.875 5.641 -32.938 1.00 82.81 98 GLN A C 1
ATOM 808 O O . GLN A 1 98 ? 27.633 6.573 -33.201 1.00 82.81 98 GLN A O 1
ATOM 813 N N . GLN A 1 99 ? 27.296 4.397 -32.693 1.00 65.56 99 GLN A N 1
ATOM 814 C CA . GLN A 1 99 ? 28.649 3.885 -32.918 1.00 65.56 99 GLN A CA 1
ATOM 815 C C . GLN A 1 99 ? 28.671 3.090 -34.221 1.00 65.56 99 GLN A C 1
ATOM 817 O O . GLN A 1 99 ? 29.727 3.124 -34.885 1.00 65.56 99 GLN A O 1
#

Radius of gyration: 25.92 Å; Cα contacts (8 Å, |Δi|>4): 7; chains: 1; bounding box: 61×40×63 Å

Secondary structure (DSSP, 8-state):
-HHHHHHHHHHHHHHHHGGGS-HHHHHHHIIIIISSSS-TTS----HHHHHHHHHHHHHHHHHHHHHHHHHHHHHHHHHHHHHHHHHHHHHHHHHHTT-

Organism: Gossypium arboreum (NCBI:txid29729)

pLDDT: mean 77.24, std 18.27, range [53.31, 98.56]

Solvent-accessible surface area (backbone atoms only — not comparable to full-atom values): 5810 Å² total; per-residue (Å²): 122,64,78,61,54,54,59,50,52,54,53,52,49,53,59,58,64,70,57,72,63,54,64,80,55,51,62,52,46,48,52,52,70,75,65,52,81,83,53,90,84,68,76,77,71,55,71,69,53,56,51,51,51,53,49,51,51,51,53,51,50,51,52,53,49,51,56,51,51,53,53,52,52,51,52,51,54,52,50,54,52,50,53,50,49,55,51,50,52,53,51,50,53,53,50,64,75,74,108

Mean predicted aligned error: 16.63 Å